Protein AF-A0A7U9RUD3-F1 (afdb_monomer)

Mean predicted aligned error: 12.2 Å

Nearest PDB structures (foldseek):
  7ltc-assembly1_B  TM=2.106E-01  e=8.101E+00  Shewanella oneidensis MR-1

Radius of gyration: 25.84 Å; Cα contacts (8 Å, |Δi|>4): 6; chains: 1; bounding box: 48×84×58 Å

Secondary structure (DSSP, 8-state):
-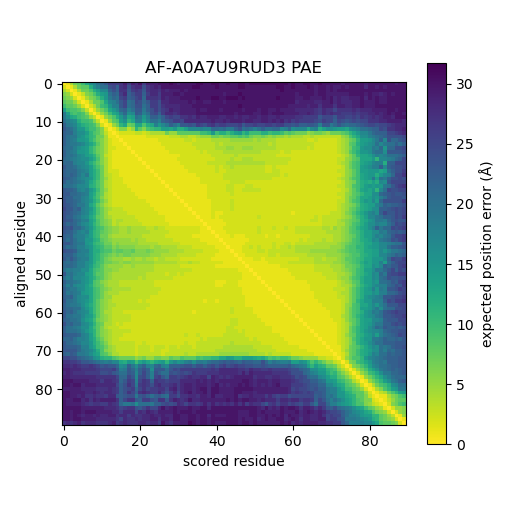---S-------PPPHHHHHHHHHHHHHHHHHHHHHHHHGGG-TTT----HHHHHHHHHHHHHHHHHHHHHHHGGG--------------

pLDDT: mean 83.02, std 20.05, range [43.06, 98.56]

Sequence (90 aa):
MSKAMENVTAKTEETKAEKFVRLGEYRINKAMDAIGRIENLANRSAYDYTPEQVEAMFSVLESKVAEVRTKFTAVKVKEAAAFSFGNKAE

Foldseek 3Di:
DDPPPPPPDPPPPDDPVRVCVVVVVVVVVVVVVVVVVVVVQPPPVVDDDDPVRVVVVVVVVVVVVVVVVVVVVVVPPPPDPPDDPPDPDD

Solvent-accessible surface area (backbone atoms only — not comparable to full-atom values): 5892 Å²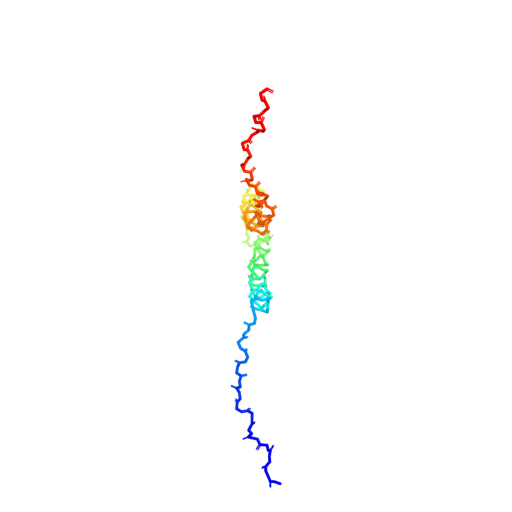 total; per-residue (Å²): 140,80,91,75,89,84,75,80,76,77,75,74,76,74,50,76,65,57,48,47,51,57,53,45,54,54,52,50,52,54,48,50,56,55,52,57,57,55,57,65,64,70,40,67,92,83,42,89,81,53,72,66,58,53,49,55,56,49,51,54,52,51,52,51,52,51,60,56,51,47,68,74,57,61,73,77,73,73,70,75,87,72,82,70,85,73,82,83,76,132

Structure (mmCIF, N/CA/C/O backbone):
data_AF-A0A7U9RUD3-F1
#
_entry.id   AF-A0A7U9RUD3-F1
#
loop_
_atom_site.group_PDB
_atom_site.id
_atom_site.type_symbol
_atom_site.label_atom_id
_atom_site.label_alt_id
_atom_site.label_comp_id
_atom_site.label_asym_id
_atom_site.label_entity_id
_atom_site.label_seq_id
_atom_site.pdbx_PDB_ins_code
_atom_site.Cartn_x
_atom_site.Cartn_y
_atom_site.Cartn_z
_atom_site.occupancy
_atom_site.B_iso_or_equiv
_atom_site.auth_seq_id
_atom_site.auth_comp_id
_atom_site.auth_asym_id
_atom_site.auth_atom_id
_atom_site.pdbx_PDB_model_num
ATOM 1 N N . MET A 1 1 ? -14.719 -35.975 40.870 1.00 52.06 1 MET A N 1
ATOM 2 C CA . MET A 1 1 ? -15.445 -36.135 39.589 1.00 52.06 1 MET A CA 1
ATOM 3 C C . MET A 1 1 ? -16.850 -35.630 39.883 1.00 52.06 1 MET A C 1
ATOM 5 O O . MET A 1 1 ? -17.442 -36.169 40.795 1.00 52.06 1 MET A O 1
ATOM 9 N N . SER A 1 2 ? -17.391 -34.525 39.389 1.00 51.59 2 SER A N 1
ATOM 10 C CA . SER A 1 2 ? -17.332 -33.891 38.076 1.00 51.59 2 SER A CA 1
ATOM 11 C C . SER A 1 2 ? -17.914 -32.478 38.244 1.00 51.59 2 SER A C 1
ATOM 13 O O . SER A 1 2 ? -19.112 -32.318 38.449 1.00 51.59 2 SER A O 1
ATOM 15 N N . LYS A 1 3 ? -17.063 -31.452 38.201 1.00 48.53 3 LYS A N 1
ATOM 16 C CA . LYS A 1 3 ? -17.475 -30.054 37.970 1.00 48.53 3 LYS A 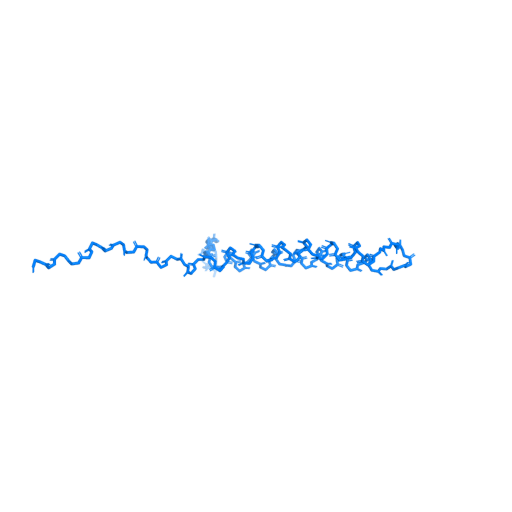CA 1
ATOM 17 C C . LYS A 1 3 ? -16.560 -29.413 36.922 1.00 48.53 3 LYS A C 1
ATOM 19 O O . LYS A 1 3 ? -16.183 -28.253 37.001 1.00 48.53 3 LYS A O 1
ATOM 24 N N . ALA A 1 4 ? -16.138 -30.242 35.974 1.00 53.75 4 ALA A N 1
ATOM 25 C CA . ALA A 1 4 ? -15.607 -29.833 34.689 1.00 53.75 4 ALA A CA 1
ATOM 26 C C . ALA A 1 4 ? -16.719 -30.159 33.691 1.00 53.75 4 ALA A C 1
ATOM 28 O O . ALA A 1 4 ? -17.283 -31.243 33.798 1.00 53.75 4 ALA A O 1
ATOM 29 N N . MET A 1 5 ? -17.009 -29.252 32.758 1.00 57.38 5 MET A N 1
ATOM 30 C CA . MET A 1 5 ? -18.132 -29.287 31.799 1.00 57.38 5 MET A CA 1
ATOM 31 C C . MET A 1 5 ? -19.399 -28.530 32.221 1.00 57.38 5 MET A C 1
ATOM 33 O O . MET A 1 5 ? -20.507 -28.983 31.980 1.00 57.38 5 MET A O 1
ATOM 37 N N . GLU A 1 6 ? -19.249 -27.321 32.761 1.00 49.00 6 GLU A N 1
ATOM 38 C CA . GLU A 1 6 ? -20.297 -26.304 32.600 1.00 49.00 6 GLU A CA 1
ATOM 39 C C . GLU A 1 6 ? -19.663 -24.926 32.397 1.00 49.00 6 GLU A C 1
ATOM 41 O O . GLU A 1 6 ? -19.802 -23.998 33.182 1.00 49.00 6 GLU A O 1
ATOM 46 N N . ASN A 1 7 ? -18.871 -24.815 31.336 1.00 50.16 7 ASN A N 1
ATOM 47 C CA . ASN A 1 7 ? -18.696 -23.539 30.658 1.00 50.16 7 ASN A CA 1
ATOM 48 C C . ASN A 1 7 ? -18.682 -23.840 29.163 1.00 50.16 7 ASN A C 1
ATOM 50 O O . ASN A 1 7 ? -17.647 -23.880 28.499 1.00 50.16 7 ASN A O 1
ATOM 54 N N . VAL A 1 8 ? -19.871 -24.208 28.688 1.00 50.19 8 VAL A N 1
ATOM 55 C CA . VAL A 1 8 ? -20.211 -24.318 27.276 1.00 50.19 8 VAL A CA 1
ATOM 56 C C . VAL A 1 8 ? -19.998 -22.933 26.680 1.00 50.19 8 VAL A C 1
ATOM 58 O O . VAL A 1 8 ? -20.845 -22.061 26.815 1.00 50.19 8 VAL A O 1
ATOM 61 N N . THR A 1 9 ? -18.810 -22.730 26.109 1.00 50.38 9 THR A N 1
ATOM 62 C CA . THR A 1 9 ? -18.510 -21.818 24.998 1.00 50.38 9 THR A CA 1
ATOM 63 C C . THR A 1 9 ? -19.488 -20.651 24.839 1.00 50.38 9 THR A C 1
ATOM 65 O O . THR A 1 9 ? -20.219 -20.571 23.850 1.00 50.38 9 THR A O 1
ATOM 68 N N . ALA A 1 10 ? -19.475 -19.705 25.775 1.00 49.31 10 ALA A N 1
ATOM 69 C CA . ALA A 1 10 ? -19.912 -18.359 25.458 1.00 49.31 10 ALA A CA 1
ATOM 70 C C . ALA A 1 10 ? -18.852 -17.797 24.502 1.00 49.31 10 ALA A C 1
ATOM 72 O O . ALA A 1 10 ? -17.762 -17.417 24.928 1.00 49.31 10 ALA A O 1
ATOM 73 N N . LYS A 1 11 ? -19.123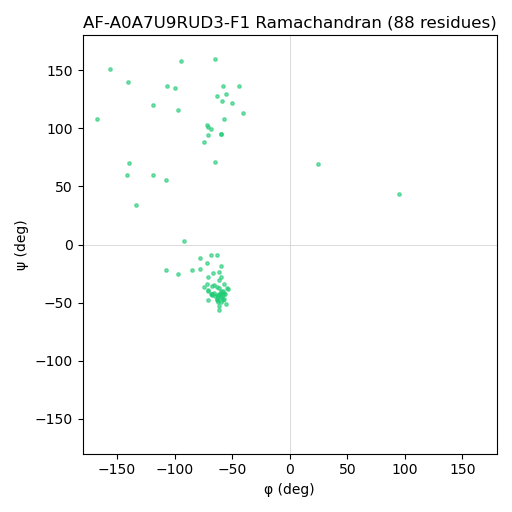 -17.808 23.189 1.00 59.19 11 LYS A N 1
ATOM 74 C CA . LYS A 1 11 ? -18.419 -16.904 22.275 1.00 59.19 11 LYS A CA 1
ATOM 75 C C . LYS A 1 11 ? -18.744 -15.503 22.775 1.00 59.19 11 LYS A C 1
ATOM 77 O O . LYS A 1 11 ? -19.813 -14.982 22.475 1.00 59.19 11 LYS A O 1
ATOM 82 N N . THR A 1 12 ? -17.865 -14.931 23.590 1.00 69.62 12 THR A N 1
ATOM 83 C CA . THR A 1 12 ? -17.893 -13.502 23.873 1.00 69.62 12 THR A CA 1
ATOM 84 C C . THR A 1 12 ? -17.784 -12.818 22.518 1.00 69.62 12 THR A C 1
ATOM 86 O O . THR A 1 12 ? -16.760 -12.934 21.844 1.00 69.62 12 THR A O 1
ATOM 89 N N . GLU A 1 13 ? -18.885 -12.226 22.061 1.00 85.31 13 GLU A N 1
ATOM 90 C CA . GLU A 1 13 ? -18.900 -11.435 20.836 1.00 85.31 13 GLU A CA 1
ATOM 91 C C . GLU A 1 13 ? -17.824 -10.351 20.959 1.00 85.31 13 GLU A C 1
ATOM 93 O O . GLU A 1 13 ? -17.740 -9.659 21.974 1.00 85.31 13 GLU A O 1
ATOM 98 N N . GLU A 1 14 ? -16.968 -10.245 19.943 1.00 92.19 14 GLU A N 1
ATOM 99 C CA . GLU A 1 14 ? -15.868 -9.281 19.931 1.00 92.19 14 GLU A CA 1
ATOM 100 C C . GLU A 1 14 ? -16.399 -7.847 20.094 1.00 92.19 14 GLU A C 1
ATOM 102 O O . GLU A 1 14 ? -17.367 -7.434 19.444 1.00 92.19 14 GLU A O 1
ATOM 107 N N . THR A 1 15 ? -15.743 -7.042 20.930 1.00 97.12 15 THR A N 1
ATOM 108 C CA . THR A 1 15 ? -16.019 -5.606 20.993 1.00 97.12 15 THR A CA 1
ATOM 109 C C . THR A 1 15 ? -15.647 -4.939 19.665 1.00 97.12 15 THR A C 1
ATOM 111 O O . THR A 1 15 ? -14.830 -5.431 18.883 1.00 97.12 15 THR A O 1
ATOM 114 N N . LYS A 1 16 ? -16.202 -3.750 19.396 1.00 95.88 16 LYS A N 1
ATOM 115 C CA . LYS A 1 16 ? -15.854 -2.977 18.187 1.00 95.88 16 LYS A CA 1
ATOM 116 C C . LYS A 1 16 ? -14.351 -2.672 18.096 1.00 95.88 16 LYS A C 1
ATOM 118 O O . LYS A 1 16 ? -13.819 -2.631 16.989 1.00 95.88 16 LYS A O 1
ATOM 123 N N . ALA A 1 17 ? -13.687 -2.463 19.235 1.00 95.62 17 ALA A N 1
ATOM 124 C CA . ALA A 1 17 ? -12.253 -2.195 19.299 1.00 95.62 17 ALA A CA 1
ATOM 125 C C . ALA A 1 17 ? -11.432 -3.447 18.960 1.00 95.62 17 ALA A C 1
ATOM 127 O O . ALA A 1 17 ? -10.562 -3.390 18.095 1.00 95.62 17 ALA A O 1
ATOM 128 N N . GLU A 1 18 ? -11.764 -4.593 19.557 1.00 96.62 18 GLU A N 1
ATOM 129 C CA . GLU A 1 18 ? -11.111 -5.874 19.250 1.00 96.62 18 GLU A CA 1
ATOM 130 C C . GLU A 1 18 ? -11.314 -6.264 17.783 1.00 96.62 18 GLU A C 1
ATOM 132 O O . GLU A 1 18 ? -10.364 -6.636 17.095 1.00 96.62 18 GLU A O 1
ATOM 137 N N . LYS A 1 19 ? -12.531 -6.073 17.261 1.00 96.06 19 LYS A N 1
ATOM 138 C CA . LYS A 1 19 ? -12.839 -6.278 15.844 1.00 96.06 19 LYS A CA 1
ATOM 139 C C . LYS A 1 19 ? -11.993 -5.395 14.933 1.00 96.06 19 LYS A C 1
ATOM 141 O O . LYS A 1 19 ? -11.547 -5.851 13.880 1.00 96.06 19 LYS A O 1
ATOM 146 N N . PHE A 1 20 ? -11.787 -4.132 15.310 1.00 96.31 20 PHE A N 1
ATOM 147 C CA . PHE A 1 20 ? -10.948 -3.208 14.553 1.00 96.31 20 PHE A CA 1
ATOM 148 C C . PHE A 1 20 ? -9.494 -3.680 14.512 1.00 96.31 20 PHE A C 1
ATOM 150 O O . PHE A 1 20 ? -8.930 -3.740 13.423 1.00 96.31 20 PHE A O 1
ATOM 157 N N . VAL A 1 21 ? -8.924 -4.071 15.655 1.00 97.56 21 VAL A N 1
ATOM 158 C CA . VAL A 1 21 ? -7.548 -4.586 15.734 1.00 97.56 21 VAL A CA 1
ATOM 159 C C . VAL A 1 21 ? -7.406 -5.856 14.899 1.00 97.56 21 VAL A C 1
ATOM 161 O O . VAL A 1 21 ? -6.605 -5.885 13.969 1.00 97.56 21 VAL A O 1
ATOM 164 N N . ARG A 1 22 ? -8.266 -6.857 15.124 1.00 97.69 22 ARG A N 1
ATOM 165 C CA . ARG A 1 22 ? -8.215 -8.143 14.416 1.00 97.69 22 ARG A CA 1
ATOM 166 C C . ARG A 1 22 ? -8.330 -7.984 12.901 1.00 97.69 22 ARG A C 1
ATOM 168 O O . ARG A 1 22 ? -7.575 -8.588 12.141 1.00 97.69 22 ARG A O 1
ATOM 175 N N . LEU A 1 23 ? -9.301 -7.194 12.437 1.00 97.94 23 LEU A N 1
ATOM 176 C CA . LEU A 1 23 ? -9.476 -6.957 11.004 1.00 97.94 23 LEU A CA 1
ATOM 177 C C . LEU A 1 23 ? -8.378 -6.057 10.436 1.00 97.94 23 LEU A C 1
ATOM 179 O O . LEU A 1 23 ? -8.007 -6.238 9.279 1.00 97.94 23 LEU A O 1
ATOM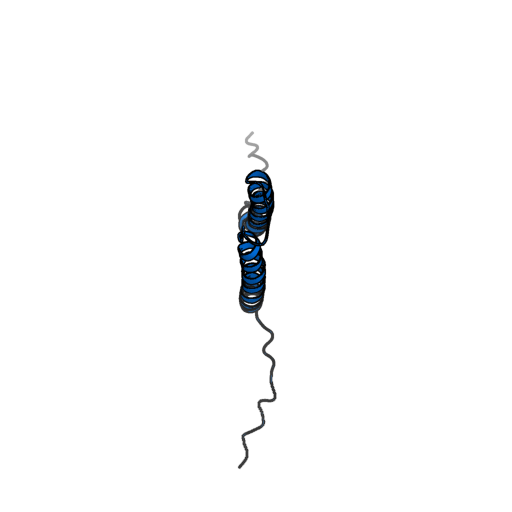 183 N N . GLY A 1 24 ? -7.884 -5.098 11.216 1.00 97.56 24 GLY A N 1
ATOM 184 C CA . GLY A 1 24 ? -6.785 -4.214 10.848 1.0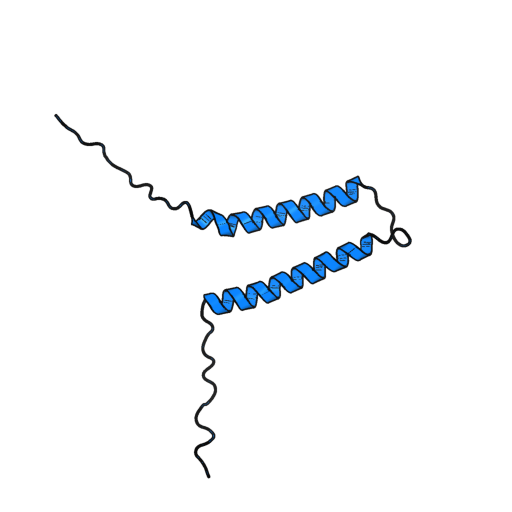0 97.56 24 GLY A CA 1
ATOM 185 C C . GLY A 1 24 ? -5.510 -5.003 10.587 1.00 97.56 24 GLY A C 1
ATOM 186 O O . GLY A 1 24 ? -4.998 -4.957 9.474 1.00 97.56 24 GLY A O 1
ATOM 187 N N . GLU A 1 25 ? -5.064 -5.797 11.559 1.00 98.25 25 GLU A N 1
ATOM 188 C CA . GLU A 1 25 ? -3.880 -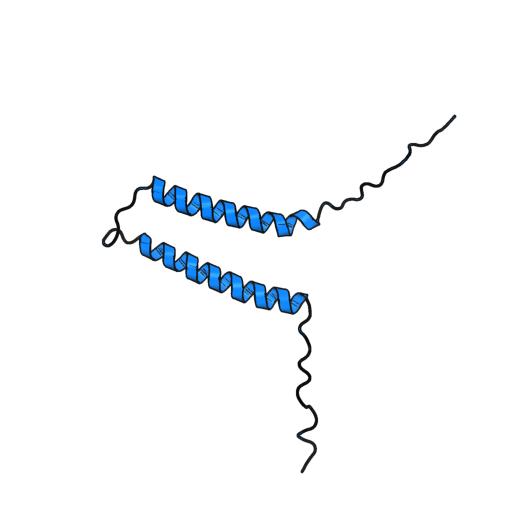6.656 11.440 1.00 98.25 25 GLU A CA 1
ATOM 189 C C . GLU A 1 25 ? -3.986 -7.597 10.242 1.00 98.25 25 GLU A C 1
ATOM 191 O O . GLU A 1 25 ? -3.103 -7.618 9.384 1.00 98.25 25 GLU A O 1
ATOM 196 N N . TYR A 1 26 ? -5.104 -8.322 10.124 1.00 97.88 26 TYR A N 1
ATOM 197 C CA . TYR A 1 26 ? -5.320 -9.233 9.003 1.00 97.88 26 TYR A CA 1
ATOM 198 C C . TYR A 1 26 ? -5.225 -8.517 7.647 1.00 97.88 26 TYR A C 1
ATOM 200 O O . TYR A 1 26 ? -4.554 -8.997 6.733 1.00 97.88 26 TYR A O 1
ATOM 208 N N . ARG A 1 27 ? -5.885 -7.361 7.498 1.00 98.19 27 ARG A N 1
ATOM 209 C CA . ARG A 1 27 ? -5.911 -6.615 6.229 1.00 98.19 27 ARG A CA 1
ATOM 210 C C . ARG A 1 27 ? -4.565 -5.981 5.902 1.00 98.19 27 ARG A C 1
ATOM 212 O O . ARG A 1 27 ? -4.180 -6.001 4.737 1.00 98.19 27 ARG A O 1
ATOM 219 N N . ILE A 1 28 ? -3.856 -5.451 6.898 1.00 97.81 28 ILE A N 1
ATOM 220 C CA . ILE A 1 28 ? -2.520 -4.881 6.703 1.00 97.81 28 ILE A CA 1
ATOM 221 C C . ILE A 1 28 ? -1.537 -5.974 6.292 1.00 97.81 28 ILE A C 1
ATOM 223 O O . ILE A 1 28 ? -0.840 -5.788 5.303 1.00 97.81 28 ILE A O 1
ATOM 227 N N . ASN A 1 29 ? -1.553 -7.144 6.934 1.00 98.19 29 ASN A N 1
ATOM 228 C CA . ASN A 1 29 ? -0.697 -8.263 6.526 1.00 98.19 29 ASN A CA 1
ATOM 229 C C . ASN A 1 29 ? -0.974 -8.699 5.080 1.00 98.19 29 ASN A C 1
ATOM 231 O O . ASN A 1 29 ? -0.044 -8.876 4.301 1.00 98.19 29 ASN A O 1
ATOM 235 N N . LYS A 1 30 ? -2.246 -8.768 4.664 1.00 98.12 30 LYS A N 1
ATOM 236 C CA . LYS A 1 30 ? -2.589 -9.052 3.260 1.00 98.12 30 LYS A CA 1
ATOM 237 C C . LYS A 1 30 ? -2.106 -7.975 2.287 1.00 98.12 30 LYS A C 1
ATOM 239 O O . LYS A 1 30 ? -1.710 -8.311 1.173 1.00 98.12 30 LYS A O 1
ATOM 244 N N . ALA A 1 31 ? -2.138 -6.705 2.684 1.00 97.38 31 ALA A N 1
ATOM 245 C CA . ALA A 1 31 ? -1.586 -5.622 1.877 1.00 97.38 31 ALA A CA 1
ATOM 246 C C . ALA A 1 31 ? -0.055 -5.724 1.773 1.00 97.38 31 ALA A C 1
ATOM 248 O O . ALA A 1 31 ? 0.476 -5.601 0.674 1.00 97.38 31 ALA A O 1
ATOM 249 N N . MET A 1 32 ? 0.636 -6.022 2.878 1.00 97.12 32 MET A N 1
ATOM 250 C CA . MET A 1 32 ? 2.086 -6.240 2.904 1.00 97.12 32 MET A CA 1
ATOM 251 C C . MET A 1 32 ? 2.497 -7.404 1.998 1.00 97.12 32 MET A C 1
ATOM 253 O O . MET A 1 32 ? 3.410 -7.244 1.194 1.00 97.12 32 MET A O 1
ATOM 257 N N . ASP A 1 33 ? 1.775 -8.530 2.047 1.00 97.62 33 ASP A N 1
ATOM 258 C CA . ASP A 1 33 ? 2.010 -9.673 1.156 1.00 97.62 33 ASP A CA 1
ATOM 259 C C . ASP A 1 33 ? 1.889 -9.272 -0.323 1.00 97.62 33 ASP A C 1
ATOM 261 O O . ASP A 1 33 ? 2.681 -9.699 -1.163 1.00 97.62 33 ASP A O 1
ATOM 265 N N . ALA A 1 34 ? 0.875 -8.471 -0.666 1.00 96.81 34 ALA A N 1
ATOM 266 C CA . ALA A 1 34 ? 0.656 -8.014 -2.034 1.00 96.81 34 ALA A CA 1
ATOM 267 C C . ALA A 1 34 ? 1.748 -7.036 -2.491 1.00 96.81 34 ALA A C 1
ATOM 269 O O . ALA A 1 34 ? 2.249 -7.173 -3.605 1.00 96.81 34 ALA A O 1
ATOM 270 N N . ILE A 1 35 ? 2.151 -6.100 -1.627 1.00 96.38 35 ILE A N 1
ATOM 271 C CA . ILE A 1 35 ? 3.242 -5.155 -1.898 1.00 96.38 35 ILE A CA 1
ATOM 272 C C . ILE A 1 35 ? 4.566 -5.905 -2.078 1.00 96.38 35 ILE A C 1
ATOM 274 O O . ILE A 1 35 ? 5.274 -5.651 -3.047 1.00 96.38 35 ILE A O 1
ATOM 278 N N . GLY A 1 36 ? 4.866 -6.895 -1.234 1.00 96.31 36 GLY A N 1
ATOM 279 C CA . GLY A 1 36 ? 6.065 -7.727 -1.378 1.00 96.31 36 GLY A CA 1
ATOM 280 C C . GLY A 1 36 ? 6.117 -8.490 -2.706 1.00 96.31 36 GLY A C 1
ATOM 281 O O . GLY A 1 36 ? 7.187 -8.723 -3.252 1.00 96.31 36 GLY A O 1
ATOM 282 N N . ARG A 1 37 ? 4.971 -8.829 -3.316 1.00 96.56 37 ARG A N 1
ATOM 283 C CA . ARG A 1 37 ? 4.968 -9.421 -4.668 1.00 96.56 37 ARG A CA 1
ATOM 284 C C . ARG A 1 37 ? 5.355 -8.428 -5.759 1.00 96.56 37 ARG A C 1
ATOM 286 O O . ARG A 1 37 ? 5.877 -8.866 -6.780 1.00 96.56 37 ARG A O 1
ATOM 293 N N . ILE A 1 38 ? 5.104 -7.133 -5.559 1.00 96.75 38 ILE A N 1
ATOM 294 C CA . ILE A 1 38 ? 5.522 -6.080 -6.495 1.00 96.75 38 ILE A CA 1
ATOM 295 C C . ILE A 1 38 ? 7.051 -5.990 -6.522 1.00 96.75 38 ILE A C 1
ATOM 297 O O . ILE A 1 38 ? 7.617 -5.798 -7.593 1.00 96.75 38 ILE A O 1
ATOM 301 N N . GLU A 1 39 ? 7.726 -6.221 -5.391 1.00 95.38 39 GLU A N 1
ATOM 302 C CA . GLU A 1 39 ? 9.195 -6.250 -5.308 1.00 95.38 39 GLU A CA 1
ATOM 303 C C . GLU A 1 39 ? 9.819 -7.229 -6.315 1.00 95.38 39 GLU A C 1
ATOM 305 O O . GLU A 1 39 ? 10.818 -6.909 -6.953 1.00 95.38 39 GLU A O 1
ATOM 310 N N . ASN A 1 40 ? 9.185 -8.381 -6.553 1.00 95.12 40 ASN A N 1
ATOM 311 C CA . ASN A 1 40 ? 9.680 -9.372 -7.516 1.00 95.12 40 ASN A CA 1
ATOM 312 C C . ASN A 1 40 ? 9.758 -8.839 -8.958 1.00 95.12 40 ASN A C 1
ATOM 314 O O . ASN A 1 40 ? 10.529 -9.366 -9.763 1.00 95.12 40 ASN A O 1
ATOM 318 N N . LEU A 1 41 ? 8.981 -7.804 -9.298 1.00 97.06 41 LEU A N 1
ATOM 319 C CA . LEU A 1 41 ? 9.027 -7.163 -10.615 1.00 97.06 41 LEU A CA 1
ATOM 320 C C . LEU A 1 41 ? 10.298 -6.330 -10.813 1.00 97.06 41 LEU A C 1
ATOM 322 O O . LEU A 1 41 ? 10.653 -6.037 -11.950 1.00 97.06 41 LEU A O 1
ATOM 326 N N . ALA A 1 42 ? 11.029 -6.006 -9.741 1.00 97.19 42 ALA A N 1
ATOM 327 C CA . ALA A 1 42 ? 12.315 -5.321 -9.834 1.00 97.19 42 ALA A CA 1
ATOM 328 C C . ALA A 1 42 ? 13.423 -6.197 -10.452 1.00 97.19 42 ALA A C 1
ATOM 330 O O . ALA A 1 42 ? 14.521 -5.715 -10.740 1.00 97.19 42 ALA A O 1
ATOM 331 N N . ASN A 1 43 ? 13.168 -7.493 -10.659 1.00 97.56 43 ASN A N 1
ATOM 332 C CA . ASN A 1 43 ? 14.127 -8.388 -11.284 1.00 97.56 43 ASN A CA 1
ATOM 333 C C . ASN A 1 43 ? 14.298 -8.086 -12.786 1.00 97.56 43 ASN A C 1
ATOM 335 O O . ASN A 1 43 ? 13.616 -8.657 -13.637 1.00 97.56 43 ASN A O 1
ATOM 339 N N . ARG A 1 44 ? 15.302 -7.263 -13.104 1.00 96.56 44 ARG A N 1
ATOM 340 C CA . ARG A 1 44 ? 15.710 -6.891 -14.470 1.00 96.56 44 ARG A CA 1
ATOM 341 C C . ARG A 1 44 ? 16.134 -8.056 -15.367 1.00 96.56 44 ARG A C 1
ATOM 343 O O . ARG A 1 44 ? 16.168 -7.894 -16.577 1.00 96.56 44 ARG A O 1
ATOM 350 N N . SER A 1 45 ? 16.470 -9.220 -14.805 1.00 97.56 45 SER A N 1
ATOM 351 C CA . SER A 1 45 ? 16.774 -10.413 -15.615 1.00 97.56 45 SER A CA 1
ATOM 352 C C . SER A 1 45 ? 15.520 -11.110 -16.150 1.00 97.56 45 SER A C 1
ATOM 354 O O . SER A 1 45 ? 15.606 -11.857 -17.120 1.00 97.56 45 SER A O 1
ATOM 356 N N . ALA A 1 46 ? 14.367 -10.878 -15.515 1.00 97.75 46 ALA A N 1
ATOM 357 C CA . ALA A 1 46 ? 13.087 -11.469 -15.889 1.00 97.75 46 ALA A CA 1
ATOM 358 C C . ALA A 1 46 ? 12.137 -10.460 -16.552 1.00 97.75 46 ALA A C 1
ATOM 360 O O . ALA A 1 46 ? 11.221 -10.876 -17.260 1.00 97.75 46 ALA A O 1
ATOM 361 N N . TYR A 1 47 ? 12.339 -9.158 -16.320 1.00 97.75 47 TYR A N 1
ATOM 362 C CA . TYR A 1 47 ? 11.424 -8.110 -16.758 1.00 97.75 47 TYR A CA 1
ATOM 363 C C . TYR A 1 47 ? 12.145 -6.865 -17.269 1.00 97.75 47 TYR A C 1
ATOM 365 O O . TYR A 1 47 ? 13.073 -6.355 -16.638 1.00 97.75 47 TYR A O 1
ATOM 373 N N . ASP A 1 48 ? 11.599 -6.309 -18.347 1.00 97.88 48 ASP A N 1
ATOM 374 C CA . ASP A 1 48 ? 11.915 -4.971 -18.830 1.00 97.88 48 ASP A CA 1
ATOM 3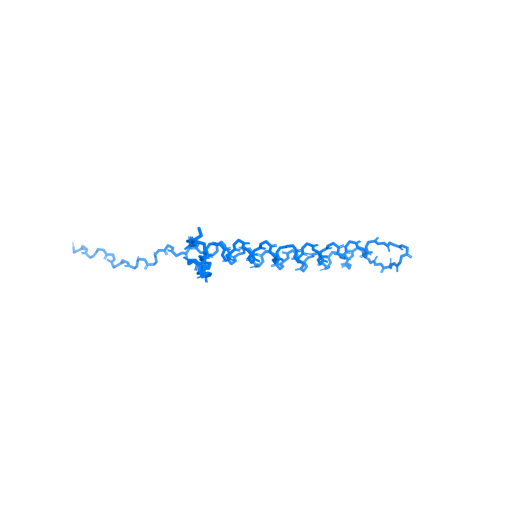75 C C . ASP A 1 48 ? 10.839 -3.985 -18.377 1.00 97.88 48 ASP A C 1
ATOM 377 O O . ASP A 1 48 ? 9.642 -4.256 -18.464 1.00 97.88 48 ASP A O 1
ATOM 381 N N . TYR A 1 49 ? 11.273 -2.828 -17.888 1.00 98.06 49 TYR A N 1
ATOM 382 C CA . TYR A 1 49 ? 10.383 -1.760 -17.443 1.00 98.06 49 TYR A CA 1
ATOM 383 C C . TYR A 1 49 ? 11.078 -0.401 -17.490 1.00 98.06 49 TYR A C 1
ATOM 385 O O . TYR A 1 49 ? 12.296 -0.296 -17.324 1.00 98.06 49 TYR A O 1
ATOM 393 N N . THR A 1 50 ? 10.323 0.669 -17.690 1.00 98.31 50 THR A N 1
ATOM 394 C CA . THR A 1 50 ? 10.882 2.024 -17.679 1.00 98.31 50 THR A CA 1
ATOM 395 C C . THR A 1 50 ? 10.748 2.664 -16.295 1.00 98.31 50 THR A C 1
ATOM 397 O O . THR A 1 50 ? 9.899 2.245 -15.501 1.00 98.31 50 THR A O 1
ATOM 400 N N . PRO A 1 51 ? 11.573 3.673 -15.969 1.00 98.06 51 PRO A N 1
ATOM 401 C CA . PRO A 1 51 ? 11.392 4.455 -14.748 1.00 98.06 51 PRO A CA 1
ATOM 402 C C . PRO A 1 51 ? 9.981 5.048 -14.623 1.00 98.06 51 PRO A C 1
ATOM 404 O O . PRO A 1 51 ? 9.400 5.026 -13.544 1.00 98.06 51 PRO A O 1
ATOM 407 N N . GLU A 1 52 ? 9.387 5.497 -15.730 1.00 98.56 52 GLU A N 1
ATOM 408 C CA . GLU A 1 52 ? 8.047 6.095 -15.761 1.00 98.56 52 GLU A CA 1
ATOM 409 C C . GLU A 1 52 ? 6.955 5.072 -15.431 1.00 98.56 52 GLU A C 1
ATOM 411 O O . GLU A 1 52 ? 5.973 5.405 -14.770 1.00 98.56 52 GLU A O 1
ATOM 416 N N . GLN A 1 53 ? 7.121 3.815 -15.857 1.00 98.31 53 GLN A N 1
ATOM 417 C CA . GLN A 1 53 ? 6.199 2.737 -15.494 1.00 98.31 53 GLN A CA 1
ATOM 418 C C . GLN A 1 53 ? 6.251 2.438 -13.993 1.00 98.31 53 GLN A C 1
ATOM 420 O O . GLN A 1 53 ? 5.205 2.262 -13.371 1.00 98.31 53 GLN A O 1
ATOM 425 N N . VAL A 1 54 ? 7.452 2.425 -13.407 1.00 97.94 54 VAL A N 1
ATOM 426 C CA . VAL A 1 54 ? 7.636 2.240 -11.959 1.00 97.94 54 VAL A CA 1
ATOM 427 C C . VAL A 1 54 ? 6.988 3.391 -11.194 1.00 97.94 54 VAL A C 1
ATOM 429 O O . VAL A 1 54 ? 6.202 3.150 -10.280 1.00 97.94 54 VAL A O 1
ATOM 432 N N . GLU A 1 55 ? 7.246 4.628 -11.612 1.00 98.19 55 GLU A N 1
ATOM 433 C CA . GLU A 1 55 ? 6.657 5.821 -11.001 1.00 98.19 55 GLU A CA 1
ATOM 434 C C . GLU A 1 55 ? 5.123 5.789 -11.057 1.00 98.19 55 GLU A C 1
ATOM 436 O O . GLU A 1 55 ? 4.452 5.992 -10.047 1.00 98.19 55 GLU A O 1
ATOM 441 N N . ALA A 1 56 ? 4.544 5.445 -12.212 1.00 98.19 56 ALA A N 1
ATOM 442 C CA . ALA A 1 56 ? 3.096 5.334 -12.364 1.00 98.19 56 ALA A CA 1
ATOM 443 C C . ALA A 1 56 ? 2.484 4.286 -11.415 1.00 98.19 56 ALA A C 1
ATOM 445 O O . ALA A 1 56 ? 1.422 4.526 -10.834 1.00 98.19 56 ALA A O 1
ATOM 446 N N . MET A 1 57 ? 3.149 3.140 -11.222 1.00 97.81 57 MET A N 1
ATOM 447 C CA . MET A 1 57 ? 2.692 2.099 -10.294 1.00 97.81 57 MET A CA 1
ATOM 448 C C . MET A 1 57 ? 2.654 2.602 -8.846 1.00 97.81 57 MET A C 1
ATOM 450 O O . MET A 1 57 ? 1.648 2.415 -8.153 1.00 97.81 57 MET A O 1
ATOM 454 N N . PHE A 1 58 ? 3.728 3.250 -8.389 1.00 97.94 58 PHE A N 1
ATOM 455 C CA . PHE A 1 58 ? 3.826 3.718 -7.007 1.00 97.94 58 PHE A CA 1
ATOM 456 C C . PHE A 1 58 ? 2.966 4.955 -6.743 1.00 97.94 58 PHE A C 1
ATOM 458 O O . PHE A 1 58 ? 2.294 4.998 -5.715 1.00 97.94 58 PHE A O 1
ATOM 465 N N . SER A 1 59 ? 2.848 5.877 -7.700 1.00 98.19 59 SER A N 1
ATOM 466 C CA . SER A 1 59 ? 1.962 7.042 -7.592 1.00 98.19 59 SER A CA 1
ATOM 467 C C . SER A 1 59 ? 0.503 6.643 -7.321 1.00 98.19 59 SER A C 1
ATOM 469 O O . SER A 1 59 ? -0.163 7.214 -6.449 1.00 98.19 59 SER A O 1
ATOM 471 N N . VAL A 1 60 ? -0.001 5.605 -8.004 1.00 98.06 60 VAL A N 1
ATOM 472 C CA . VAL A 1 60 ? -1.361 5.082 -7.779 1.00 98.06 60 VAL A CA 1
ATOM 473 C C . VAL A 1 60 ? -1.493 4.437 -6.396 1.00 98.06 60 VAL A C 1
ATOM 475 O O . VAL A 1 60 ? -2.492 4.664 -5.703 1.00 98.06 60 VAL A O 1
ATOM 478 N N . LEU A 1 61 ? -0.498 3.652 -5.974 1.00 97.50 61 LEU A N 1
ATOM 479 C CA . LEU A 1 61 ? -0.494 2.999 -4.663 1.00 97.50 61 LEU A CA 1
ATOM 480 C C . LEU A 1 61 ? -0.499 4.030 -3.525 1.00 97.50 61 LEU A C 1
ATOM 482 O O . LEU A 1 61 ? -1.339 3.959 -2.624 1.00 97.50 61 LEU A O 1
ATOM 486 N N . GLU A 1 62 ? 0.394 5.014 -3.590 1.00 97.62 62 GLU A N 1
ATOM 487 C CA . GLU A 1 62 ? 0.520 6.092 -2.609 1.00 97.62 62 GLU A CA 1
ATOM 488 C C . GLU A 1 62 ? -0.746 6.945 -2.541 1.00 97.62 62 GLU A C 1
ATOM 490 O O . GLU A 1 62 ? -1.276 7.181 -1.450 1.00 97.62 62 GLU A O 1
ATOM 495 N N . SER A 1 63 ? -1.296 7.324 -3.699 1.00 98.06 63 SER A N 1
ATOM 496 C CA . SER A 1 63 ? -2.562 8.058 -3.785 1.00 98.06 63 SER A CA 1
ATOM 497 C C . SER A 1 63 ? -3.697 7.297 -3.101 1.00 98.06 63 SER A C 1
ATOM 499 O O . SER A 1 63 ? -4.487 7.885 -2.356 1.00 98.06 63 SER A O 1
ATOM 501 N N . LYS A 1 64 ? -3.765 5.970 -3.280 1.00 97.38 64 LYS A N 1
ATOM 502 C CA . LYS A 1 64 ? -4.791 5.154 -2.628 1.00 97.38 64 LYS A CA 1
ATOM 503 C C . LYS A 1 64 ? -4.613 5.095 -1.113 1.00 97.38 64 LYS A C 1
ATOM 505 O O . LYS A 1 64 ? -5.598 5.196 -0.377 1.00 97.38 64 LYS A O 1
ATOM 510 N N . VAL A 1 65 ? -3.379 4.934 -0.636 1.00 96.94 65 VAL A N 1
ATOM 511 C CA . VAL A 1 65 ? -3.072 4.944 0.803 1.00 96.94 65 VAL A CA 1
ATOM 512 C C . VAL A 1 65 ? -3.441 6.296 1.415 1.00 96.94 65 VAL A C 1
ATOM 514 O O . VAL A 1 65 ? -4.086 6.329 2.467 1.00 96.94 65 VAL A O 1
ATOM 517 N N . ALA A 1 66 ? -3.115 7.401 0.740 1.00 96.56 66 ALA A N 1
ATOM 518 C CA . ALA A 1 66 ? -3.495 8.743 1.162 1.00 96.56 66 ALA A CA 1
ATOM 519 C C . ALA A 1 66 ? -5.024 8.897 1.252 1.00 96.56 66 ALA A C 1
ATOM 521 O O . ALA A 1 66 ? -5.529 9.294 2.303 1.00 96.56 66 ALA A O 1
ATOM 522 N N . GLU A 1 67 ? -5.772 8.503 0.212 1.00 95.94 67 GLU A N 1
ATOM 523 C CA . GLU A 1 67 ? -7.245 8.542 0.183 1.00 95.94 67 GLU A CA 1
ATOM 524 C C . GLU A 1 67 ? -7.880 7.727 1.322 1.00 95.94 67 GLU A C 1
ATOM 526 O O . GLU A 1 67 ? -8.873 8.136 1.921 1.00 95.94 67 GLU A O 1
ATOM 531 N N . VAL A 1 68 ? -7.328 6.558 1.655 1.00 95.56 68 VAL A N 1
ATOM 532 C CA . VAL A 1 68 ? -7.836 5.758 2.778 1.00 95.56 68 VAL A CA 1
ATOM 533 C C . VAL A 1 68 ? -7.499 6.423 4.112 1.00 95.56 68 VAL A C 1
ATOM 535 O O . VAL A 1 68 ? -8.356 6.466 4.995 1.00 95.56 68 VAL A O 1
ATOM 538 N N . ARG A 1 69 ? -6.296 6.992 4.260 1.00 94.50 69 ARG A N 1
ATOM 539 C CA . ARG A 1 69 ? -5.863 7.680 5.485 1.00 94.50 69 ARG A CA 1
ATOM 540 C C . ARG A 1 69 ? -6.748 8.882 5.813 1.00 94.50 69 ARG A C 1
ATOM 542 O O . ARG A 1 69 ? -7.055 9.083 6.987 1.00 94.50 69 ARG A O 1
ATOM 549 N N . THR A 1 70 ? -7.218 9.633 4.813 1.00 95.38 70 THR A N 1
ATOM 550 C CA . THR A 1 70 ? -8.118 10.777 5.056 1.00 95.38 70 THR A CA 1
ATOM 551 C C . THR A 1 70 ? -9.436 10.365 5.719 1.00 95.38 70 THR A C 1
ATOM 553 O O . THR A 1 70 ? -9.965 11.103 6.546 1.00 95.38 70 THR A O 1
ATOM 556 N N . LYS A 1 71 ? -9.942 9.151 5.461 1.00 92.75 71 LYS A N 1
ATOM 557 C CA . LYS A 1 71 ? -11.170 8.634 6.100 1.00 92.75 71 LYS A CA 1
ATOM 558 C C . LYS A 1 71 ? -11.003 8.404 7.605 1.00 92.75 71 LYS A C 1
ATOM 560 O O . LYS A 1 71 ? -11.986 8.458 8.338 1.00 92.75 71 LYS A O 1
ATOM 565 N N . PHE A 1 72 ? -9.772 8.192 8.072 1.00 89.62 72 PHE A N 1
ATOM 566 C CA . PHE A 1 72 ? -9.452 8.073 9.497 1.00 89.62 72 PHE A CA 1
ATOM 567 C C . PHE A 1 72 ? -9.237 9.430 10.180 1.00 89.62 72 PHE A C 1
ATOM 569 O O . PHE A 1 72 ? -9.387 9.526 11.396 1.00 89.62 72 PHE A O 1
ATOM 576 N N . THR A 1 73 ? -8.907 10.483 9.427 1.00 83.81 73 THR A N 1
ATOM 577 C CA . THR A 1 73 ? -8.659 11.830 9.972 1.00 83.81 73 THR A CA 1
ATOM 578 C C . THR A 1 73 ? -9.876 12.754 9.876 1.00 83.81 73 THR A C 1
ATOM 580 O O . THR A 1 73 ? -10.034 13.636 10.720 1.00 83.81 73 THR A O 1
ATOM 583 N N . ALA A 1 74 ? -10.787 12.516 8.927 1.00 64.00 74 ALA A N 1
ATOM 584 C CA . ALA A 1 74 ? -11.992 13.321 8.701 1.00 64.00 74 ALA A CA 1
ATOM 585 C C . ALA A 1 74 ? -13.003 13.319 9.871 1.00 64.00 74 ALA A C 1
ATOM 587 O O . ALA A 1 74 ? -13.939 14.112 9.881 1.00 64.00 74 ALA A O 1
ATOM 588 N N . VAL A 1 75 ? -12.816 12.474 10.891 1.00 56.88 75 VAL A N 1
ATOM 589 C CA . VAL A 1 75 ? -13.712 12.393 12.061 1.00 56.88 75 VAL A CA 1
ATOM 590 C C . VAL A 1 75 ? -13.478 13.533 13.073 1.00 56.88 75 VAL A C 1
ATOM 592 O O . VAL A 1 75 ? -14.318 13.751 13.941 1.00 56.88 75 VAL A O 1
ATOM 595 N N . LYS A 1 76 ? -12.396 14.323 12.955 1.00 54.16 76 LYS A N 1
ATOM 596 C CA . LYS A 1 76 ? -12.119 15.448 13.877 1.00 54.16 76 LYS A CA 1
ATOM 597 C C . LYS A 1 76 ? -12.661 16.823 13.456 1.00 54.16 76 LYS A C 1
ATOM 599 O O . LYS A 1 76 ? -12.474 17.768 14.207 1.00 54.16 76 LYS A O 1
ATOM 604 N N . VAL A 1 77 ? -13.397 16.942 12.346 1.00 53.56 77 VAL A N 1
ATOM 605 C CA . VAL A 1 77 ? -14.110 18.190 11.989 1.00 53.56 77 VAL A CA 1
ATOM 606 C C . VAL A 1 77 ? -15.617 17.938 11.911 1.00 53.56 77 VAL A C 1
ATOM 608 O O . VAL A 1 77 ? -16.272 18.112 10.891 1.00 53.56 77 VAL A O 1
ATOM 611 N N . LYS A 1 78 ? -16.184 17.502 13.034 1.00 51.84 78 LYS A N 1
ATOM 612 C CA . LYS A 1 78 ? -17.524 17.937 13.442 1.00 51.84 78 LYS A CA 1
ATOM 613 C C . LYS A 1 78 ? -17.350 18.887 14.627 1.00 51.84 78 LYS A C 1
ATOM 615 O O . LYS A 1 78 ? -17.882 18.653 15.706 1.00 51.84 78 LYS A O 1
ATOM 620 N N . GLU A 1 79 ? -16.559 19.944 14.440 1.00 51.31 79 GLU A N 1
ATOM 621 C CA . GLU A 1 79 ? -16.801 21.148 15.228 1.00 51.31 79 GLU A CA 1
ATOM 622 C C . GLU A 1 79 ? -18.182 21.652 14.831 1.00 51.31 79 GLU A C 1
ATOM 624 O O . GLU A 1 79 ? -18.540 21.710 13.652 1.00 51.31 79 GLU A O 1
ATOM 629 N N . ALA A 1 80 ? -19.000 21.869 15.850 1.00 55.12 80 ALA A N 1
ATOM 630 C CA . ALA A 1 80 ? -20.383 22.248 15.721 1.00 55.12 80 ALA A CA 1
ATOM 631 C C . ALA A 1 80 ? -20.514 23.442 14.770 1.00 55.12 80 ALA A C 1
ATOM 633 O O . ALA A 1 80 ? -20.011 24.527 15.054 1.00 55.12 80 ALA A O 1
ATOM 634 N N . ALA A 1 81 ? -21.291 23.278 13.700 1.00 59.16 81 ALA A N 1
ATOM 635 C CA . ALA A 1 81 ? -22.048 24.398 13.165 1.00 59.16 81 ALA A CA 1
ATOM 636 C C . ALA A 1 81 ? -23.081 24.802 14.236 1.00 59.16 81 ALA A C 1
ATOM 638 O O . ALA A 1 81 ? -24.269 24.510 14.125 1.00 59.16 81 ALA A O 1
ATOM 639 N N . ALA A 1 82 ? -22.607 25.401 15.332 1.00 61.41 82 ALA A N 1
ATOM 640 C CA . ALA A 1 82 ? -23.434 26.116 16.280 1.00 61.41 82 ALA A CA 1
ATOM 641 C C . ALA A 1 82 ? -23.799 27.433 15.602 1.00 61.41 82 ALA A C 1
ATOM 643 O O . ALA A 1 82 ? -23.091 28.435 15.675 1.00 61.41 82 ALA A O 1
ATOM 644 N N . PHE A 1 83 ? -24.892 27.383 14.856 1.00 63.69 83 PHE A N 1
ATOM 645 C CA . PHE A 1 83 ? -25.562 28.565 14.364 1.00 63.69 83 PHE A CA 1
ATOM 646 C C . PHE A 1 83 ? -25.981 29.431 15.568 1.00 63.69 83 PHE A C 1
ATOM 648 O O . PHE A 1 83 ? -26.676 28.953 16.463 1.00 63.69 83 PHE A O 1
ATOM 655 N N . SER A 1 84 ? -25.536 30.689 15.599 1.00 71.25 84 SER A N 1
ATOM 656 C CA . SER A 1 84 ? -25.908 31.687 16.606 1.00 71.25 84 SER A CA 1
ATOM 657 C C . SER A 1 84 ? -26.597 32.850 15.899 1.00 71.25 84 SER A C 1
ATOM 659 O O . SER A 1 84 ? -26.005 33.485 15.025 1.00 71.25 84 SER A O 1
ATOM 661 N N . PHE A 1 85 ? -27.851 33.134 16.259 1.00 55.31 85 PHE A N 1
ATOM 662 C CA . PHE A 1 85 ? -28.458 34.419 15.927 1.00 55.31 85 PHE A CA 1
ATOM 663 C C . PHE A 1 85 ? -27.780 35.460 16.816 1.00 55.31 85 PHE A C 1
ATOM 665 O O . PHE A 1 85 ? -28.059 35.517 18.012 1.00 55.31 85 PHE A O 1
ATOM 672 N N . GLY A 1 86 ? -26.852 36.231 16.243 1.00 52.50 86 GLY A N 1
ATOM 673 C CA . GLY A 1 86 ? -26.159 37.308 16.944 1.00 52.50 86 GLY A CA 1
ATOM 674 C C . GLY A 1 86 ? -27.132 38.152 17.770 1.00 52.50 86 GLY A C 1
ATOM 675 O O . GLY A 1 86 ? -28.234 38.456 17.308 1.00 52.50 86 GLY A O 1
ATOM 676 N N . ASN A 1 87 ? -26.725 38.475 19.001 1.00 52.81 87 ASN A N 1
ATOM 677 C CA . ASN A 1 87 ? -27.460 39.331 19.929 1.00 52.81 87 ASN A CA 1
ATOM 678 C C . ASN A 1 87 ? -28.082 40.518 19.182 1.00 52.81 87 ASN A C 1
ATOM 680 O O . ASN A 1 87 ? -27.367 41.398 18.703 1.00 52.81 87 ASN A O 1
ATOM 684 N N . LYS A 1 88 ? -29.416 40.558 19.119 1.00 50.28 88 LYS A N 1
ATOM 685 C CA . LYS A 1 88 ? -30.133 41.815 18.929 1.00 50.28 88 LYS A CA 1
ATOM 686 C C . LYS A 1 88 ? -29.988 42.587 20.234 1.00 50.28 88 LYS A C 1
ATOM 688 O O . LYS A 1 88 ? -30.653 42.259 21.211 1.00 50.28 88 LYS A O 1
ATOM 693 N N . ALA A 1 89 ? -29.077 43.547 20.252 1.00 46.03 89 ALA A N 1
ATOM 694 C CA . ALA A 1 89 ? -29.168 44.665 21.172 1.00 46.03 89 ALA A CA 1
ATOM 695 C C . ALA A 1 89 ? -29.809 45.811 20.384 1.00 46.03 89 ALA A C 1
ATOM 697 O O . ALA A 1 89 ? -29.276 46.218 19.349 1.00 46.03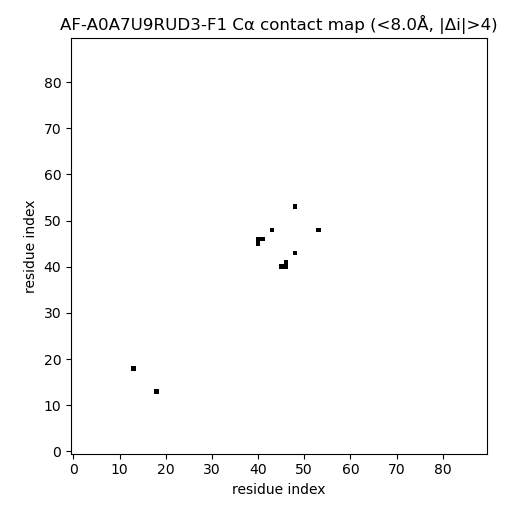 89 ALA A O 1
ATOM 698 N N . GLU A 1 90 ? -31.003 46.199 20.828 1.00 43.06 90 GLU A N 1
ATOM 699 C CA . GLU A 1 90 ? -31.612 47.502 20.542 1.00 43.06 90 GLU A CA 1
ATOM 700 C C . GLU A 1 90 ? -30.718 48.646 21.034 1.00 43.06 90 GLU A C 1
ATOM 702 O O . GLU A 1 90 ? -29.988 48.441 22.035 1.00 43.06 90 GLU A O 1
#